Protein AF-A0A957PK70-F1 (afdb_monomer)

pLDDT: mean 84.77, std 10.89, range [54.34, 97.88]

Secondary structure (DSSP, 8-state):
---TT----------SSS-----------TT---------HHHHHTS-HHHHGGGS---SSSPPTTPPP--

Mean predicted aligned error: 7.32 Å

Structure (mmCIF, N/CA/C/O backbone):
data_AF-A0A957PK70-F1
#
_entry.id   AF-A0A957PK70-F1
#
loop_
_atom_site.group_PDB
_atom_site.id
_atom_site.type_symbol
_atom_site.label_atom_id
_atom_site.label_alt_id
_atom_site.label_comp_id
_atom_site.label_asym_id
_atom_sit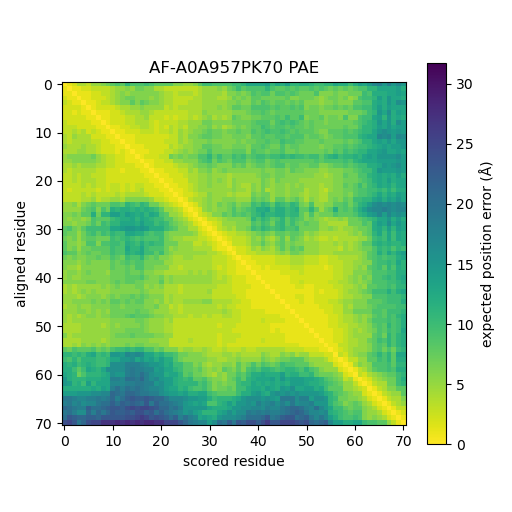e.label_entity_id
_atom_site.label_seq_id
_atom_site.pdbx_PDB_ins_code
_atom_site.Cartn_x
_atom_site.Cartn_y
_atom_site.Cartn_z
_atom_site.occupancy
_atom_site.B_iso_or_equiv
_atom_site.auth_seq_id
_atom_site.auth_comp_id
_atom_site.auth_asym_id
_atom_site.auth_atom_id
_atom_site.pdbx_PDB_model_num
ATOM 1 N N . PHE A 1 1 ? -9.113 9.734 3.871 1.00 74.25 1 PHE A N 1
ATOM 2 C CA . PHE A 1 1 ? -7.709 9.559 3.448 1.00 74.25 1 PHE A CA 1
ATOM 3 C C . PHE A 1 1 ? -6.819 10.307 4.421 1.00 74.25 1 PHE A C 1
ATOM 5 O O . PHE A 1 1 ? -7.257 11.335 4.922 1.00 74.25 1 PHE A O 1
ATOM 12 N N . PHE A 1 2 ? -5.626 9.793 4.708 1.00 86.94 2 PHE A N 1
ATOM 13 C CA . PHE A 1 2 ? -4.623 10.483 5.519 1.00 86.94 2 PHE A CA 1
ATOM 14 C C . PHE A 1 2 ? -3.283 10.487 4.786 1.00 86.94 2 PHE A C 1
ATOM 16 O O . PHE A 1 2 ? -3.075 9.691 3.870 1.00 86.94 2 PHE A O 1
ATOM 23 N N . THR A 1 3 ? -2.409 11.411 5.165 1.00 87.75 3 THR A N 1
ATOM 24 C CA . THR A 1 3 ? -1.043 11.503 4.648 1.00 87.75 3 THR A CA 1
ATOM 25 C C . THR A 1 3 ? -0.078 10.826 5.610 1.00 87.75 3 THR A C 1
ATOM 27 O O . THR A 1 3 ? -0.387 10.646 6.786 1.00 87.75 3 THR A O 1
ATOM 30 N N . GLU A 1 4 ? 1.115 10.490 5.128 1.00 85.62 4 GLU A N 1
ATOM 31 C CA . GLU A 1 4 ? 2.179 9.914 5.960 1.00 85.62 4 GLU A CA 1
ATOM 32 C C . GLU A 1 4 ? 2.548 10.809 7.157 1.00 85.62 4 GLU A C 1
ATOM 34 O O . GLU A 1 4 ? 2.861 10.313 8.231 1.00 85.62 4 GLU A O 1
ATOM 39 N N . ALA A 1 5 ? 2.417 12.130 7.005 1.00 89.69 5 ALA A N 1
ATOM 40 C CA . ALA A 1 5 ? 2.685 13.103 8.061 1.00 89.69 5 ALA A CA 1
ATOM 41 C C . ALA A 1 5 ? 1.560 13.234 9.111 1.00 89.69 5 ALA A C 1
ATOM 43 O O . ALA A 1 5 ? 1.686 14.036 10.036 1.00 89.69 5 ALA A O 1
ATOM 44 N N . LEU A 1 6 ? 0.445 12.503 8.979 1.00 91.94 6 LEU A N 1
ATOM 45 C CA . LEU A 1 6 ? -0.640 12.565 9.955 1.00 91.94 6 LEU A CA 1
ATOM 46 C C . LEU A 1 6 ? -0.357 11.629 11.132 1.00 91.94 6 LEU A C 1
ATOM 48 O O . LEU A 1 6 ? -0.403 10.407 10.987 1.00 91.94 6 LEU A O 1
ATOM 52 N N . THR A 1 7 ? -0.177 12.190 12.325 1.00 95.31 7 THR A N 1
ATOM 53 C CA . THR A 1 7 ? -0.163 11.405 13.564 1.00 95.31 7 THR A CA 1
ATOM 54 C C . THR A 1 7 ? -1.543 10.808 13.814 1.00 95.31 7 THR A C 1
ATOM 56 O O . THR A 1 7 ? -2.532 11.530 13.939 1.00 95.31 7 THR A O 1
ATOM 59 N N . HIS A 1 8 ? -1.619 9.484 13.897 1.00 91.94 8 HIS A N 1
ATOM 60 C CA . HIS A 1 8 ? -2.858 8.763 14.159 1.00 91.94 8 HIS A CA 1
ATOM 61 C C . HIS A 1 8 ? -2.576 7.463 14.915 1.00 91.94 8 HIS A C 1
ATOM 63 O O . HIS A 1 8 ? -1.460 6.946 14.907 1.00 91.94 8 HIS A O 1
ATOM 69 N N . SER A 1 9 ? -3.605 6.928 15.563 1.00 94.00 9 SER A N 1
ATOM 70 C CA . SER A 1 9 ? -3.565 5.633 16.234 1.00 94.00 9 SER A CA 1
ATOM 71 C C . SER A 1 9 ? -4.895 4.906 16.058 1.00 94.00 9 SER A C 1
ATOM 73 O O . SER A 1 9 ? -5.923 5.500 15.722 1.00 94.00 9 SER A O 1
ATOM 75 N N . ALA A 1 10 ? -4.878 3.591 16.265 1.00 93.00 10 ALA A N 1
ATOM 76 C CA . ALA A 1 10 ? -6.110 2.831 16.389 1.00 93.00 10 ALA A CA 1
ATOM 77 C C . ALA A 1 10 ? -6.800 3.140 17.730 1.00 93.00 10 ALA A C 1
ATOM 79 O O . ALA A 1 10 ? -6.153 3.498 18.711 1.00 93.00 10 ALA A O 1
ATOM 80 N N . THR A 1 11 ? -8.114 2.927 17.777 1.00 94.31 11 THR A N 1
ATOM 81 C CA . THR A 1 11 ? -8.899 2.933 19.020 1.00 94.31 11 THR A CA 1
ATOM 82 C C . THR A 1 11 ? -9.484 1.552 19.299 1.00 94.31 11 THR A C 1
ATOM 84 O O . THR A 1 11 ? -9.677 0.756 18.362 1.00 94.31 11 THR A O 1
ATOM 87 N N . THR A 1 12 ? -9.774 1.282 20.573 1.00 96.38 12 THR A N 1
ATOM 88 C CA . THR A 1 12 ? -10.448 0.063 21.029 1.00 96.38 12 THR A CA 1
ATOM 89 C C . THR A 1 12 ? -11.761 -0.116 20.276 1.00 96.38 12 THR A C 1
ATOM 91 O O . THR A 1 12 ? -12.565 0.808 20.157 1.00 96.38 12 THR A O 1
ATOM 94 N N . TRP A 1 13 ? -11.966 -1.312 19.731 1.00 96.69 13 TRP A N 1
ATOM 95 C CA . TRP A 1 13 ? -13.207 -1.661 19.055 1.00 96.69 13 TRP A CA 1
ATOM 96 C C . TRP A 1 13 ? -14.258 -2.085 20.081 1.00 96.69 13 TRP A C 1
ATOM 98 O O . TRP A 1 13 ? -13.985 -2.946 20.911 1.00 96.69 13 TRP A O 1
ATOM 108 N N . THR A 1 14 ? -15.440 -1.473 20.039 1.00 97.50 14 THR A N 1
ATOM 109 C CA . THR A 1 14 ? -16.504 -1.685 21.038 1.00 97.50 14 THR A CA 1
ATOM 110 C C . THR A 1 14 ? -17.705 -2.462 20.504 1.00 97.50 14 THR A C 1
ATOM 112 O O . THR A 1 14 ? -18.565 -2.859 21.285 1.00 97.50 14 THR A O 1
ATOM 115 N N . ASN A 1 15 ? -17.795 -2.687 19.190 1.00 96.19 15 ASN A N 1
ATOM 116 C CA . ASN A 1 15 ? -18.911 -3.423 18.609 1.00 96.19 15 ASN A CA 1
ATOM 117 C C . ASN A 1 15 ? -18.690 -4.931 18.775 1.00 96.19 15 ASN A C 1
ATOM 119 O O . ASN A 1 15 ? -17.772 -5.495 18.189 1.00 96.19 15 ASN A O 1
ATOM 123 N N . THR A 1 16 ? -19.556 -5.575 19.552 1.00 96.31 16 THR A N 1
ATOM 124 C CA . THR A 1 16 ? -19.513 -7.020 19.815 1.00 96.31 16 THR A CA 1
ATOM 125 C C . THR A 1 16 ? -20.250 -7.862 18.772 1.00 96.31 16 THR A C 1
ATOM 127 O O . THR A 1 16 ? -20.159 -9.083 18.814 1.00 96.31 16 THR A O 1
ATOM 130 N N . HIS A 1 17 ? -20.992 -7.237 17.855 1.00 97.88 17 HIS A N 1
ATOM 131 C CA . HIS A 1 17 ? -21.796 -7.931 16.844 1.00 97.88 17 HIS A CA 1
ATOM 132 C C . HIS A 1 17 ? -21.062 -8.084 15.511 1.00 97.88 17 HIS A C 1
ATOM 134 O O . HIS A 1 17 ? -21.392 -8.976 14.738 1.00 97.88 17 HIS A O 1
ATOM 140 N N . ASN A 1 18 ? -20.104 -7.198 15.223 1.00 97.00 18 ASN A N 1
ATOM 141 C CA . ASN A 1 18 ? -19.379 -7.180 13.957 1.00 97.00 18 ASN A CA 1
ATOM 142 C C . ASN A 1 18 ? -17.889 -6.959 14.190 1.00 97.00 18 ASN A C 1
ATOM 144 O O . ASN A 1 18 ? -17.503 -6.031 14.906 1.00 97.00 18 ASN A O 1
ATOM 148 N N . ASP A 1 19 ? -17.067 -7.740 13.499 1.00 96.00 19 ASP A N 1
ATOM 149 C CA . ASP A 1 19 ? -15.622 -7.555 13.487 1.00 96.00 19 ASP A CA 1
ATOM 150 C C . ASP A 1 19 ? -15.220 -6.309 12.690 1.00 96.00 19 ASP A C 1
ATOM 152 O O . ASP A 1 19 ? -15.801 -5.979 11.651 1.00 96.00 19 ASP A O 1
ATOM 156 N N . ARG A 1 20 ? -14.171 -5.620 13.154 1.00 94.69 20 ARG A N 1
ATOM 157 C CA . ARG A 1 20 ? -13.546 -4.522 12.407 1.00 94.69 20 ARG A CA 1
ATOM 158 C C . ARG A 1 20 ? -12.398 -5.052 11.558 1.00 94.69 20 ARG A C 1
ATOM 160 O O . ARG A 1 20 ? -11.339 -5.374 12.090 1.00 94.69 20 ARG A O 1
ATOM 167 N N . VAL A 1 21 ? -12.566 -5.015 10.238 1.00 94.00 21 VAL A N 1
ATOM 168 C CA . VAL A 1 21 ? -11.502 -5.309 9.267 1.00 94.00 21 VAL A CA 1
ATOM 169 C C . VAL A 1 21 ? -11.123 -4.029 8.527 1.00 94.00 21 VAL A C 1
ATOM 171 O O . VAL A 1 21 ? -11.963 -3.404 7.882 1.00 94.00 21 VAL A O 1
ATOM 174 N N . ALA A 1 22 ? -9.855 -3.626 8.625 1.00 90.31 22 ALA A N 1
ATOM 175 C CA . ALA A 1 22 ? -9.329 -2.457 7.927 1.00 90.31 22 ALA A CA 1
ATOM 176 C C . ALA A 1 22 ? -8.422 -2.886 6.766 1.00 90.31 22 ALA A C 1
ATOM 178 O O . ALA A 1 22 ? -7.490 -3.665 6.957 1.00 90.31 22 ALA A O 1
ATOM 179 N N . ILE A 1 23 ? -8.682 -2.348 5.572 1.00 88.75 23 ILE A N 1
ATOM 180 C CA . ILE A 1 23 ? -7.848 -2.550 4.384 1.00 88.75 23 ILE A CA 1
ATOM 181 C C . ILE A 1 23 ? -7.090 -1.251 4.120 1.00 88.75 23 ILE A C 1
ATOM 183 O O . ILE A 1 23 ? -7.679 -0.248 3.717 1.00 88.75 23 ILE A O 1
ATOM 187 N N . PHE A 1 24 ? -5.776 -1.271 4.338 1.00 84.81 24 PHE A N 1
ATOM 188 C CA . PHE A 1 24 ? -4.906 -0.131 4.067 1.00 84.81 24 PHE A CA 1
ATOM 189 C C . PHE A 1 24 ? -4.183 -0.324 2.738 1.00 84.81 24 PHE A C 1
ATOM 191 O O . PHE A 1 24 ? -3.451 -1.290 2.544 1.00 84.81 24 PHE A O 1
ATOM 198 N N . SER A 1 25 ? -4.378 0.618 1.819 1.00 81.19 25 SER A N 1
ATOM 199 C CA . SER A 1 25 ? -3.579 0.736 0.598 1.00 81.19 25 SER A CA 1
ATOM 200 C C . SER A 1 25 ? -2.702 1.974 0.725 1.00 81.19 25 SER A C 1
ATOM 202 O O . SER A 1 25 ? -3.198 3.096 0.637 1.00 81.19 25 SER A O 1
ATOM 204 N N . CYS A 1 26 ? -1.411 1.771 0.981 1.00 74.94 26 CYS A N 1
ATOM 205 C CA . CYS A 1 26 ? -0.446 2.862 1.028 1.00 74.94 26 CYS A CA 1
ATOM 206 C C . CYS A 1 26 ? 0.045 3.158 -0.391 1.00 74.94 26 CYS A C 1
ATOM 208 O O . CYS A 1 26 ? 0.765 2.357 -0.987 1.00 74.94 26 CYS A O 1
ATOM 210 N N . TYR A 1 27 ? -0.360 4.306 -0.931 1.00 72.56 27 TYR A N 1
ATOM 211 C CA . TYR A 1 27 ? 0.223 4.851 -2.151 1.00 72.56 27 TYR A CA 1
ATOM 212 C C . TYR A 1 27 ? 1.396 5.736 -1.742 1.00 72.56 27 TYR A C 1
ATOM 214 O O . TYR A 1 27 ? 1.195 6.812 -1.184 1.00 72.56 27 TYR A O 1
ATOM 222 N N . ASN A 1 28 ? 2.610 5.247 -1.973 1.00 72.94 28 ASN A N 1
ATOM 223 C CA . ASN A 1 28 ? 3.840 5.973 -1.672 1.00 72.94 28 ASN A CA 1
ATOM 224 C C . ASN A 1 28 ? 4.399 6.623 -2.956 1.00 72.94 28 ASN A C 1
ATOM 226 O O . ASN A 1 28 ? 3.794 6.536 -4.031 1.00 72.94 28 ASN A O 1
ATOM 230 N N . THR A 1 29 ? 5.547 7.290 -2.856 1.00 74.25 29 THR A N 1
ATOM 231 C CA . THR A 1 29 ? 6.316 7.770 -4.000 1.00 74.25 29 THR A CA 1
ATOM 232 C C . THR A 1 29 ? 6.555 6.638 -4.994 1.00 74.25 29 THR A C 1
ATOM 234 O O . THR A 1 29 ? 6.656 5.463 -4.643 1.00 74.25 29 THR A O 1
ATOM 237 N N . VAL A 1 30 ? 6.648 6.998 -6.273 1.00 73.12 30 VAL A N 1
ATOM 238 C CA . VAL A 1 30 ? 6.689 6.046 -7.392 1.00 73.12 30 VAL A CA 1
ATOM 239 C C . VAL A 1 30 ? 7.807 4.995 -7.255 1.00 73.12 30 VAL A C 1
ATOM 241 O O . VAL A 1 30 ? 7.690 3.896 -7.790 1.00 73.12 30 VAL A O 1
ATOM 244 N N . ASN A 1 31 ? 8.884 5.312 -6.540 1.00 71.12 31 ASN A N 1
ATOM 245 C CA . ASN A 1 31 ? 10.059 4.473 -6.303 1.00 71.12 31 ASN A CA 1
ATOM 246 C C . ASN A 1 31 ? 10.011 3.653 -5.000 1.00 71.12 31 ASN A C 1
ATOM 248 O O . ASN A 1 31 ? 10.980 2.959 -4.702 1.00 71.12 31 ASN A O 1
ATOM 252 N N . SER A 1 32 ? 8.911 3.697 -4.248 1.00 74.19 32 SER A N 1
ATOM 253 C CA . SER A 1 32 ? 8.827 3.084 -2.923 1.00 74.19 32 SER A CA 1
ATOM 254 C C . SER A 1 32 ? 7.877 1.894 -2.888 1.00 74.19 32 SER A C 1
ATOM 256 O O . SER A 1 32 ? 6.698 1.999 -3.224 1.00 74.19 32 SER A O 1
ATOM 258 N N . LYS A 1 33 ? 8.387 0.755 -2.414 1.00 78.19 33 LYS A N 1
ATOM 259 C CA . LYS A 1 33 ? 7.606 -0.437 -2.073 1.00 78.19 33 LYS A CA 1
ATOM 260 C C . LYS A 1 33 ? 8.157 -1.011 -0.778 1.00 78.19 33 LYS A C 1
ATOM 262 O O . LYS A 1 33 ? 9.334 -1.340 -0.690 1.00 78.19 33 LYS A O 1
ATOM 267 N N . TRP A 1 34 ? 7.282 -1.123 0.213 1.00 75.94 34 TRP A N 1
ATOM 268 C CA . TRP A 1 34 ? 7.637 -1.554 1.567 1.00 75.94 34 TRP A CA 1
ATOM 269 C C . TRP A 1 34 ? 7.409 -3.050 1.811 1.00 75.94 34 TRP A C 1
ATOM 271 O O . TRP A 1 34 ? 7.781 -3.565 2.859 1.00 75.94 34 TRP A O 1
ATOM 281 N N . HIS A 1 35 ? 6.810 -3.761 0.851 1.00 77.00 35 HIS A N 1
ATOM 282 C CA . HIS A 1 35 ? 6.569 -5.200 0.938 1.00 77.00 35 HIS A CA 1
ATOM 283 C C . HIS A 1 35 ? 7.107 -5.943 -0.287 1.00 77.00 35 HIS A C 1
ATOM 285 O O . HIS A 1 35 ? 6.994 -5.475 -1.416 1.00 77.00 35 HIS A O 1
ATOM 291 N N . ASN A 1 36 ? 7.598 -7.166 -0.092 1.00 78.56 36 ASN A N 1
ATOM 292 C CA . ASN A 1 36 ? 8.084 -8.004 -1.196 1.00 78.56 36 ASN A CA 1
ATOM 293 C C . ASN A 1 36 ? 6.990 -8.867 -1.838 1.00 78.56 36 ASN A C 1
ATOM 295 O O . ASN A 1 36 ? 7.237 -9.547 -2.830 1.00 78.56 36 ASN A O 1
ATOM 299 N N . TRP A 1 37 ? 5.759 -8.800 -1.327 1.00 86.19 37 TRP A N 1
ATOM 300 C CA . 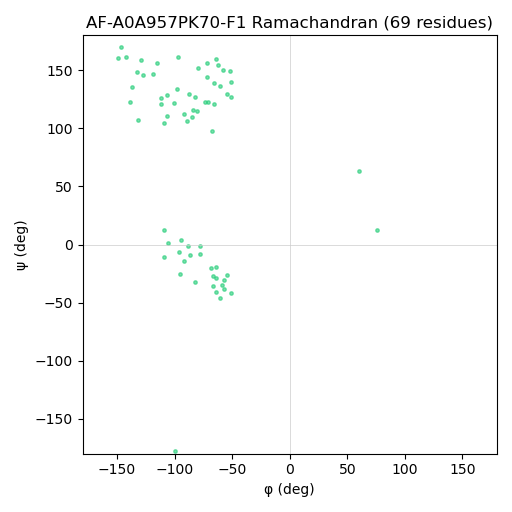TRP A 1 37 ? 4.642 -9.538 -1.908 1.00 86.19 37 TRP A CA 1
ATOM 301 C C . TRP A 1 37 ? 4.288 -9.036 -3.317 1.00 86.19 37 TRP A C 1
ATOM 303 O O . TRP A 1 37 ? 4.261 -7.825 -3.570 1.00 86.19 37 TRP A O 1
ATOM 313 N N . ASN A 1 38 ? 3.998 -9.981 -4.209 1.00 88.94 38 ASN A N 1
ATOM 314 C CA . ASN A 1 38 ? 3.414 -9.769 -5.528 1.00 88.94 38 ASN A CA 1
ATOM 315 C C . ASN A 1 38 ? 2.264 -10.771 -5.723 1.00 88.94 38 ASN A C 1
ATOM 317 O O . ASN A 1 38 ? 2.351 -11.889 -5.208 1.00 88.94 38 ASN A O 1
ATOM 321 N N . PRO A 1 39 ? 1.213 -10.409 -6.478 1.00 92.00 39 PRO A N 1
ATOM 322 C CA . PRO A 1 39 ? 0.198 -11.367 -6.892 1.00 92.00 39 PRO A CA 1
ATOM 323 C C . PRO A 1 39 ? 0.808 -12.435 -7.819 1.00 92.00 39 PRO A C 1
ATOM 325 O O . PRO A 1 39 ? 1.848 -12.187 -8.439 1.00 92.00 39 PRO A O 1
ATOM 328 N N . PRO A 1 40 ? 0.154 -13.603 -7.967 1.00 95.50 40 PRO A N 1
ATOM 329 C CA . PRO A 1 40 ? 0.525 -14.583 -8.983 1.00 95.50 40 PRO A CA 1
ATOM 330 C C . PRO A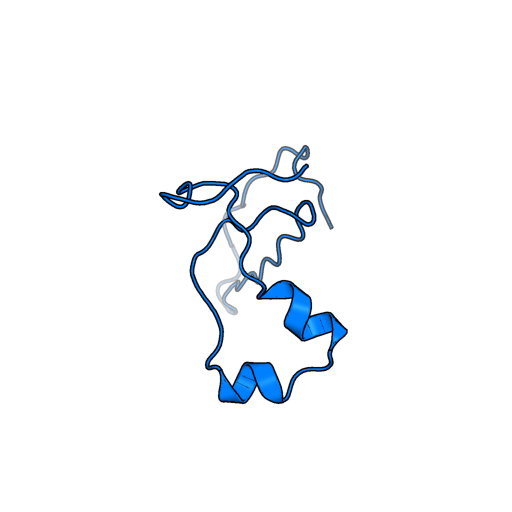 1 40 ? 0.636 -13.936 -10.369 1.00 95.50 40 PRO A C 1
ATOM 332 O O . PRO A 1 40 ? -0.185 -13.088 -10.727 1.00 95.50 40 PRO A O 1
ATOM 335 N N . ALA A 1 41 ? 1.638 -14.341 -11.153 1.00 94.19 41 ALA A N 1
ATOM 336 C CA . ALA A 1 41 ? 1.943 -13.718 -12.443 1.00 94.19 41 ALA A CA 1
ATOM 337 C C . ALA A 1 41 ? 0.750 -13.748 -13.415 1.00 94.19 41 ALA A C 1
ATOM 339 O O . ALA A 1 41 ? 0.487 -12.761 -14.098 1.00 94.19 41 ALA A O 1
ATOM 340 N N . GLU A 1 42 ? -0.010 -14.844 -13.417 1.00 96.88 42 GLU A N 1
ATOM 341 C CA . GLU A 1 42 ? -1.228 -14.994 -14.220 1.00 96.88 42 GLU A CA 1
ATOM 342 C C . GLU A 1 42 ? -2.279 -13.940 -13.857 1.00 96.88 42 GLU A C 1
ATOM 344 O O . GLU A 1 42 ? -2.811 -13.266 -14.734 1.00 96.88 42 GLU A O 1
ATOM 349 N N . LEU A 1 43 ? -2.513 -13.719 -12.558 1.00 96.31 43 LEU A N 1
ATOM 350 C CA . LEU A 1 43 ? -3.452 -12.705 -12.077 1.00 96.31 43 LEU A CA 1
ATOM 351 C C . LEU A 1 43 ? -2.971 -11.284 -12.392 1.00 96.31 43 LEU A C 1
ATOM 353 O O . LEU A 1 43 ? -3.779 -10.407 -12.685 1.00 96.31 43 LEU A O 1
ATOM 357 N N . LEU A 1 44 ? -1.661 -11.034 -12.330 1.00 95.19 44 LEU A N 1
ATOM 358 C CA . LEU A 1 44 ? -1.096 -9.739 -12.704 1.00 95.19 44 LEU A CA 1
ATOM 359 C C . LEU A 1 44 ? -1.321 -9.446 -14.194 1.00 95.19 44 LEU A C 1
ATOM 361 O O . LEU A 1 44 ? -1.687 -8.325 -14.547 1.00 95.19 44 LEU A O 1
ATOM 365 N N . ALA A 1 45 ? -1.159 -10.454 -15.053 1.00 96.00 45 ALA A N 1
ATOM 366 C CA . ALA A 1 45 ? -1.332 -10.325 -16.497 1.00 96.00 45 ALA A CA 1
ATOM 367 C C . ALA A 1 45 ? -2.775 -9.980 -16.903 1.00 96.00 45 ALA A C 1
ATOM 369 O O . ALA A 1 45 ? -2.975 -9.287 -17.899 1.00 96.00 45 ALA A O 1
ATOM 370 N N . THR A 1 46 ? -3.781 -10.383 -16.117 1.00 97.69 46 THR A N 1
ATOM 371 C CA . THR A 1 46 ? -5.183 -10.010 -16.375 1.00 97.69 46 THR A CA 1
ATOM 372 C C . THR A 1 46 ? -5.523 -8.579 -15.946 1.00 97.69 46 THR A C 1
ATOM 374 O O . THR A 1 46 ? -6.633 -8.107 -16.195 1.00 97.69 46 THR A O 1
ATOM 377 N N . MET A 1 47 ? -4.621 -7.869 -15.259 1.00 96.75 47 MET A N 1
ATOM 378 C CA . MET A 1 47 ? -4.880 -6.503 -14.799 1.00 96.75 47 MET A CA 1
ATOM 379 C C . MET A 1 47 ? -4.689 -5.477 -15.928 1.00 96.75 47 MET A C 1
ATOM 381 O O . MET A 1 47 ? -3.834 -5.669 -16.789 1.00 96.75 47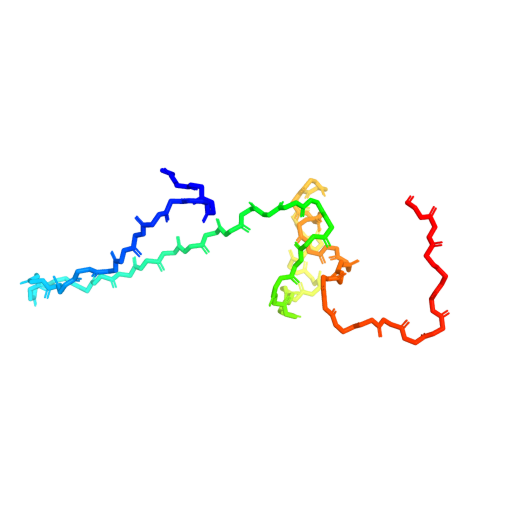 MET A O 1
ATOM 385 N N . PRO A 1 48 ? -5.390 -4.326 -15.906 1.00 97.69 48 PRO A N 1
ATOM 386 C CA . PRO A 1 48 ? -5.114 -3.231 -16.837 1.00 97.69 48 PRO A CA 1
ATOM 387 C C . PRO A 1 48 ? -3.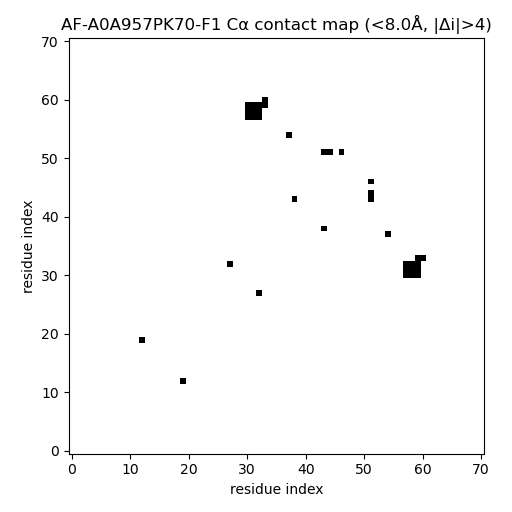660 -2.734 -16.736 1.00 97.69 48 PRO A C 1
ATOM 389 O O . PRO A 1 48 ? -3.123 -2.715 -15.622 1.00 97.69 48 PRO A O 1
ATOM 392 N N . PRO A 1 49 ? -3.046 -2.221 -17.825 1.00 94.75 49 PRO A N 1
ATOM 393 C CA . PRO A 1 49 ? -1.633 -1.821 -17.834 1.00 94.75 49 PRO A CA 1
ATOM 394 C C . PRO A 1 49 ? -1.243 -0.888 -16.681 1.00 94.75 49 PRO A C 1
ATOM 396 O O . PRO A 1 49 ? -0.230 -1.089 -16.019 1.00 94.75 49 PRO A O 1
ATOM 399 N N . LYS A 1 50 ? -2.099 0.088 -16.351 1.00 91.81 50 LYS A N 1
ATOM 400 C CA . LYS A 1 50 ? -1.861 1.029 -15.244 1.00 91.81 50 LYS A CA 1
ATOM 401 C C . LYS A 1 50 ? -1.869 0.37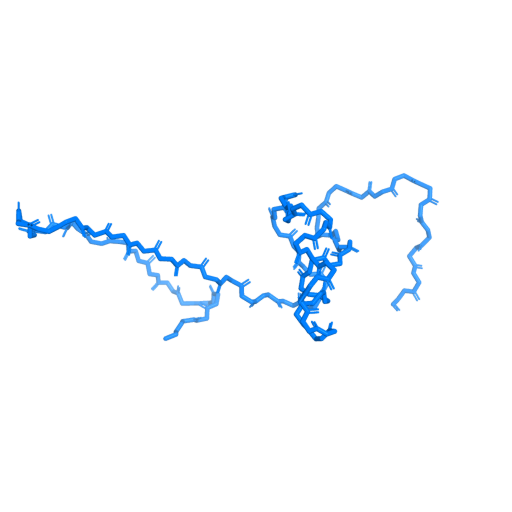1 -13.857 1.00 91.81 50 LYS A C 1
ATOM 403 O O . LYS A 1 50 ? -1.248 0.891 -12.944 1.00 91.81 50 LYS A O 1
ATOM 408 N N . ARG A 1 51 ? -2.584 -0.740 -13.664 1.00 90.69 51 ARG A N 1
ATOM 409 C CA . ARG A 1 51 ? -2.591 -1.470 -12.386 1.00 90.69 51 ARG A CA 1
ATOM 410 C C . ARG A 1 51 ? -1.379 -2.392 -12.274 1.00 90.69 51 ARG A C 1
ATOM 412 O O . ARG A 1 51 ? -0.848 -2.545 -11.180 1.00 90.69 51 ARG A O 1
ATOM 419 N N . GLN A 1 52 ? -0.900 -2.934 -13.393 1.00 91.75 52 GLN A N 1
ATOM 420 C CA . GLN A 1 52 ? 0.321 -3.741 -13.413 1.00 91.75 52 GLN A CA 1
ATOM 421 C C . GLN A 1 52 ? 1.535 -2.951 -12.902 1.00 91.75 52 GLN A C 1
ATOM 423 O O . GLN A 1 52 ? 2.372 -3.498 -12.185 1.00 91.75 52 GLN A O 1
ATOM 428 N N 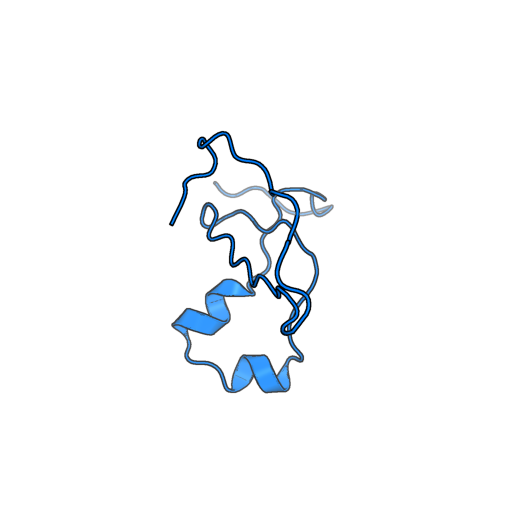. THR A 1 53 ? 1.600 -1.643 -13.184 1.00 88.06 53 THR A N 1
ATOM 429 C CA . THR A 1 53 ? 2.714 -0.792 -12.731 1.00 88.06 53 THR A CA 1
ATOM 430 C C . THR A 1 53 ? 2.816 -0.659 -11.209 1.00 88.06 53 THR A C 1
ATOM 432 O O . THR A 1 53 ? 3.903 -0.357 -10.720 1.00 88.06 53 THR A O 1
ATOM 435 N N . LEU A 1 54 ? 1.750 -0.937 -10.447 1.00 86.44 54 LEU A N 1
ATOM 436 C CA . LEU A 1 54 ? 1.786 -0.935 -8.976 1.00 86.44 54 LEU A CA 1
ATOM 437 C C . LEU A 1 54 ? 2.635 -2.080 -8.398 1.00 86.44 54 LEU A C 1
ATOM 439 O O . LEU A 1 54 ? 3.076 -1.994 -7.257 1.00 86.44 54 LEU A O 1
ATOM 443 N N . TYR A 1 55 ? 2.885 -3.133 -9.181 1.00 87.81 55 TYR A N 1
ATOM 444 C CA . TYR A 1 55 ? 3.640 -4.320 -8.764 1.00 87.81 55 TYR A CA 1
ATOM 445 C C . TYR A 1 55 ? 5.019 -4.420 -9.426 1.00 87.81 55 TYR A C 1
ATOM 447 O O . TYR A 1 55 ? 5.673 -5.461 -9.363 1.00 87.81 55 TYR A O 1
ATOM 455 N N . ARG A 1 56 ? 5.482 -3.343 -10.072 1.00 84.88 56 ARG A N 1
ATOM 456 C CA . ARG A 1 56 ? 6.817 -3.286 -10.679 1.00 84.88 56 ARG A CA 1
ATOM 457 C C . ARG A 1 56 ? 7.913 -3.434 -9.612 1.00 84.88 56 ARG A C 1
ATOM 459 O O . ARG A 1 56 ? 7.712 -3.081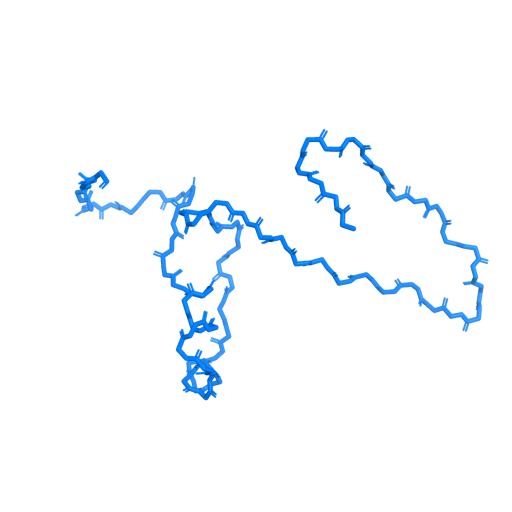 -8.450 1.00 84.88 56 ARG A O 1
ATOM 466 N N . GLY A 1 57 ? 9.086 -3.922 -10.011 1.00 80.44 57 GLY A N 1
ATOM 467 C CA . GLY A 1 57 ? 10.242 -4.030 -9.119 1.00 80.44 57 GLY A CA 1
ATOM 468 C C . GLY A 1 57 ? 10.775 -2.650 -8.734 1.00 80.44 57 GLY A C 1
ATOM 469 O O . GLY A 1 57 ? 11.517 -2.045 -9.504 1.00 80.44 57 GLY A O 1
ATOM 470 N N . VAL A 1 58 ? 10.381 -2.148 -7.564 1.00 76.12 58 VAL A N 1
ATOM 471 C CA . VAL A 1 58 ? 10.987 -0.973 -6.925 1.00 76.12 58 VAL A CA 1
ATOM 472 C C . VAL A 1 58 ? 11.564 -1.382 -5.576 1.00 76.12 58 VAL A C 1
ATOM 474 O O . VAL A 1 58 ? 11.032 -2.271 -4.913 1.00 76.12 58 VAL A O 1
ATOM 477 N N . HIS A 1 59 ? 12.657 -0.731 -5.194 1.00 69.94 59 HIS A N 1
ATOM 478 C CA . HIS A 1 59 ? 13.433 -1.053 -4.005 1.00 69.94 59 HIS A CA 1
ATOM 479 C C . H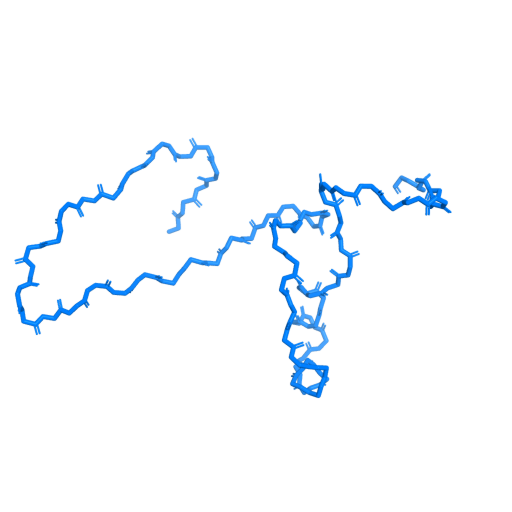IS A 1 59 ? 13.680 0.250 -3.240 1.00 69.94 59 HIS A C 1
ATOM 481 O O . HIS A 1 59 ? 14.445 1.093 -3.700 1.00 69.94 59 HIS A O 1
ATOM 487 N N . ALA A 1 60 ? 12.998 0.426 -2.105 1.00 67.38 60 ALA A N 1
ATOM 488 C CA . ALA A 1 60 ? 13.289 1.497 -1.139 1.00 67.38 60 ALA A CA 1
ATOM 489 C C . ALA A 1 60 ? 14.273 1.042 -0.043 1.00 67.38 60 ALA A C 1
ATOM 491 O O . ALA A 1 60 ? 14.831 1.858 0.682 1.00 67.38 60 ALA A O 1
ATOM 492 N N . GLN A 1 61 ? 14.470 -0.272 0.057 1.00 64.12 61 GLN A N 1
ATOM 493 C CA . GLN A 1 61 ? 15.399 -0.989 0.925 1.00 64.12 61 GLN A CA 1
ATOM 494 C C . GLN A 1 61 ? 15.868 -2.248 0.170 1.00 64.12 61 GLN A C 1
ATOM 496 O O . GLN A 1 61 ? 15.317 -2.558 -0.890 1.00 64.12 61 GLN A O 1
ATOM 501 N N . ASP A 1 62 ? 16.880 -2.951 0.684 1.00 68.31 62 ASP A N 1
ATOM 502 C CA . ASP A 1 62 ? 17.492 -4.129 0.042 1.00 68.31 62 ASP A CA 1
ATOM 503 C C . ASP A 1 62 ? 18.105 -3.825 -1.337 1.00 68.31 62 ASP A C 1
ATOM 505 O O . ASP A 1 62 ? 17.674 -4.335 -2.377 1.00 68.31 62 ASP A O 1
ATOM 509 N N . ASN A 1 63 ? 19.131 -2.965 -1.342 1.00 71.12 63 ASN A N 1
ATOM 510 C CA . ASN A 1 63 ? 19.863 -2.592 -2.552 1.00 71.12 63 ASN A CA 1
ATOM 511 C C . ASN A 1 63 ? 20.326 -3.832 -3.324 1.00 71.12 63 ASN A C 1
ATOM 513 O O . ASN A 1 63 ? 21.012 -4.709 -2.797 1.00 71.12 63 ASN A O 1
ATOM 517 N N . LEU A 1 64 ? 19.985 -3.869 -4.608 1.00 71.69 64 LEU A N 1
ATOM 518 C CA . LEU A 1 64 ? 20.396 -4.946 -5.492 1.00 71.69 64 LEU A CA 1
ATOM 519 C C . LEU A 1 64 ? 21.902 -4.851 -5.776 1.00 71.69 64 LEU A C 1
ATOM 521 O O . LEU A 1 64 ? 22.382 -3.849 -6.309 1.00 71.69 64 LEU A O 1
ATOM 525 N N . LEU A 1 65 ? 22.639 -5.921 -5.472 1.00 76.12 65 LEU A N 1
ATOM 526 C CA . LEU A 1 65 ? 24.046 -6.049 -5.852 1.00 76.12 65 LEU A CA 1
ATOM 527 C C . LEU A 1 65 ? 24.190 -5.993 -7.383 1.00 76.12 65 LEU A C 1
ATOM 529 O O . LEU A 1 65 ? 23.414 -6.607 -8.116 1.00 76.12 65 LEU A O 1
ATOM 533 N N . GLY A 1 66 ? 25.187 -5.250 -7.870 1.00 79.12 66 GLY A N 1
ATOM 534 C CA . GLY A 1 66 ? 25.507 -5.167 -9.300 1.00 79.12 66 GLY A CA 1
ATOM 535 C C . GLY A 1 66 ? 24.562 -4.304 -10.143 1.00 79.12 66 GLY A C 1
ATOM 536 O O . GLY A 1 66 ? 24.622 -4.370 -11.369 1.00 79.12 66 GLY A O 1
ATOM 537 N N . ARG A 1 67 ? 23.689 -3.494 -9.529 1.00 70.31 67 ARG A N 1
ATOM 538 C CA . ARG A 1 67 ? 22.842 -2.536 -10.256 1.00 70.31 67 ARG A CA 1
ATOM 539 C C . ARG A 1 67 ? 23.451 -1.138 -10.230 1.00 70.31 67 ARG A C 1
ATOM 541 O O . ARG A 1 67 ? 23.871 -0.655 -9.183 1.00 70.31 67 ARG A O 1
ATOM 548 N N . THR A 1 68 ? 23.471 -0.483 -11.387 1.00 71.94 68 THR A N 1
ATOM 549 C CA . THR A 1 68 ? 23.901 0.912 -11.525 1.00 71.94 68 THR A CA 1
ATOM 550 C C . THR A 1 68 ? 22.709 1.835 -11.277 1.00 71.94 68 THR A C 1
ATOM 552 O O . THR A 1 68 ? 21.636 1.642 -11.847 1.00 71.94 68 THR A O 1
ATOM 555 N N . TYR A 1 69 ? 22.879 2.823 -10.399 1.00 67.56 69 TYR A N 1
ATOM 556 C CA . TYR A 1 69 ? 21.882 3.872 -10.186 1.00 67.56 69 TYR A CA 1
ATOM 557 C C . TYR A 1 69 ? 21.905 4.839 -11.376 1.00 67.56 69 TYR A C 1
ATOM 559 O O . TYR A 1 69 ? 22.958 5.393 -11.688 1.00 67.56 69 TYR A O 1
ATOM 567 N N . HIS A 1 70 ? 20.765 5.024 -12.046 1.00 65.62 70 HIS A N 1
ATOM 568 C CA . HIS A 1 70 ? 20.669 5.833 -13.270 1.00 65.62 70 HIS A CA 1
ATOM 569 C C . HIS A 1 70 ? 20.002 7.204 -13.087 1.00 65.62 70 HIS A C 1
ATOM 571 O O . HIS A 1 70 ? 19.925 7.940 -14.067 1.00 65.62 70 HIS A O 1
ATOM 577 N N . GLY A 1 71 ? 19.601 7.570 -11.862 1.00 54.34 71 GLY A N 1
ATOM 578 C CA . GLY A 1 71 ? 18.847 8.804 -11.603 1.00 54.34 71 GLY A CA 1
ATOM 579 C C . GLY A 1 71 ? 17.380 8.655 -11.961 1.00 54.34 71 GLY A C 1
ATOM 580 O O . GLY A 1 71 ? 17.054 8.735 -13.162 1.00 54.34 71 GLY A O 1
#

Sequence (71 aa):
FFTEALTHSATTWTNTHNDRVAIFSCYNTVNSKWHNWNPPAELLATMPPKRQTLYRGVHAQDNLLGRTYHG

Radius of gyration: 17.27 Å; Cα contacts (8 Å, |Δi|>4): 18; chains: 1; bounding box: 47×28×39 Å

Solvent-accessible surface area (backbone atoms only — not comparable to full-atom values): 5358 Å² total; per-residue (Å²): 139,84,58,94,87,56,89,80,78,89,75,89,82,81,65,88,88,56,86,91,82,85,86,85,81,86,83,62,62,95,58,53,45,97,65,91,81,72,76,58,68,70,63,45,69,74,42,58,74,81,61,43,61,78,70,55,98,49,65,68,61,82,81,65,84,94,64,82,86,81,130

Foldseek 3Di:
DDDPPDDDDDDDDDDPPDDDDDDDDDDDPLQDDPDPDDPDPVVLVPDDPVVNSVRDDHPPDDDDPPDDDDD